Protein AF-A1AUD3-F1 (afdb_monomer_lite)

pLDDT: mean 81.58, std 10.62, range [49.75, 92.19]

Organism: Pelobacter propionicus (strain DSM 2379 / NBRC 103807 / OttBd1) (NCBI:txid338966)

InterPro domains:
  IPR009081 Phosphopantetheine binding ACP domain [PS50075] (1-77)
  IPR036736 ACP-like superfamily [G3DSA:1.10.1200.10] (1-77)
  IPR036736 ACP-like superfamily [SSF47336] (4-77)

Sequence (78 aa):
MDLIDEMKEILLKVGVEESVVKELSQYLPLAGHVLDSMAYTEFMVALEERYGIKLLDPEAAFIKSLSDIKKEILEKRS

Secondary structure (DSSP, 8-state):
--HHHHHHHHHHHTT--HHHHHH--TTS-SBTTTB-HHHHHHHHHHHHHHHT-----GGGTT--SHHHHHHHHHHHH-

Structure (mmCIF, N/CA/C/O backbone):
data_AF-A1AUD3-F1
#
_entry.id   AF-A1AUD3-F1
#
loop_
_atom_site.group_PDB
_atom_site.id
_atom_site.type_symbol
_atom_site.label_atom_id
_atom_site.label_alt_id
_atom_site.label_comp_id
_atom_site.label_asym_id
_atom_site.label_entity_id
_atom_site.label_seq_id
_atom_site.pdbx_PDB_ins_code
_atom_site.Cartn_x
_atom_site.Cartn_y
_atom_site.Cartn_z
_atom_site.occupancy
_atom_site.B_iso_or_equiv
_atom_site.auth_seq_id
_atom_site.auth_comp_id
_atom_site.auth_asym_id
_atom_si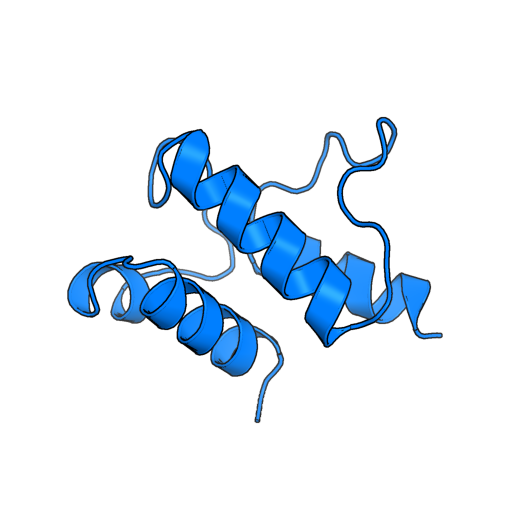te.auth_atom_id
_atom_site.pdbx_PDB_model_num
ATOM 1 N N . MET A 1 1 ? -2.712 -14.425 4.178 1.00 61.44 1 MET A N 1
ATOM 2 C CA . MET A 1 1 ? -1.996 -13.525 3.257 1.00 61.44 1 MET A CA 1
ATOM 3 C C . MET A 1 1 ? -1.432 -12.405 4.105 1.00 61.44 1 MET A C 1
ATOM 5 O O . MET A 1 1 ? -2.152 -11.978 5.003 1.00 61.44 1 MET A O 1
ATOM 9 N N . ASP A 1 2 ? -0.159 -12.028 3.951 1.00 86.56 2 ASP A N 1
ATOM 10 C CA . ASP A 1 2 ? 0.354 -10.857 4.675 1.00 86.56 2 ASP A CA 1
ATOM 11 C C . ASP A 1 2 ? -0.206 -9.577 4.042 1.00 86.56 2 ASP A C 1
ATOM 13 O O . ASP A 1 2 ? -0.485 -9.539 2.844 1.00 86.56 2 ASP A O 1
ATOM 17 N N . LEU A 1 3 ? -0.347 -8.514 4.835 1.00 88.31 3 LEU A N 1
ATOM 18 C CA . LEU A 1 3 ? -0.860 -7.234 4.345 1.00 88.31 3 LEU A CA 1
ATOM 19 C C . LEU A 1 3 ? 0.023 -6.675 3.215 1.00 88.31 3 LEU A C 1
ATOM 21 O O . LEU A 1 3 ? -0.480 -6.063 2.280 1.00 88.31 3 LEU A O 1
ATOM 25 N N . ILE A 1 4 ? 1.335 -6.929 3.278 1.00 90.38 4 ILE A N 1
ATOM 26 C CA . ILE A 1 4 ? 2.284 -6.541 2.231 1.00 90.38 4 ILE A CA 1
ATOM 27 C C . ILE A 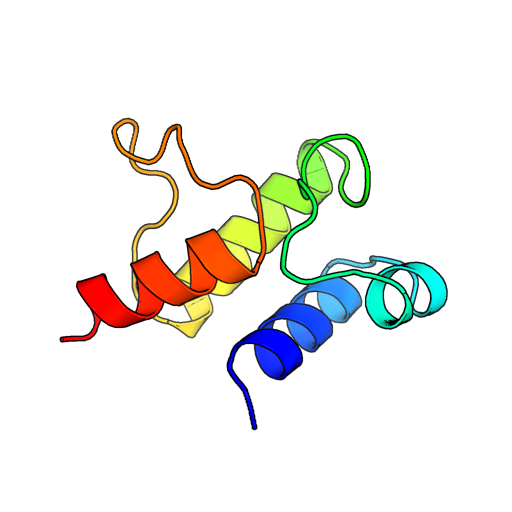1 4 ? 1.996 -7.287 0.925 1.00 90.38 4 ILE A C 1
ATOM 29 O O . ILE A 1 4 ? 2.031 -6.665 -0.133 1.00 90.38 4 ILE A O 1
ATOM 33 N N . ASP A 1 5 ? 1.662 -8.579 0.982 1.00 91.00 5 ASP A N 1
ATOM 34 C CA . ASP A 1 5 ? 1.298 -9.353 -0.211 1.00 91.00 5 ASP A CA 1
ATOM 35 C C . ASP A 1 5 ? 0.007 -8.807 -0.837 1.00 91.00 5 ASP A C 1
ATOM 37 O O . ASP A 1 5 ? -0.060 -8.602 -2.046 1.00 91.00 5 ASP A O 1
ATOM 41 N N . GLU A 1 6 ? -0.990 -8.471 -0.011 1.00 91.06 6 GLU A N 1
ATOM 42 C CA . GLU A 1 6 ? -2.228 -7.831 -0.476 1.00 91.06 6 GLU A CA 1
ATOM 43 C C . GLU A 1 6 ? -1.965 -6.483 -1.149 1.00 91.06 6 GLU A C 1
ATOM 45 O O . GLU A 1 6 ? -2.555 -6.170 -2.182 1.00 91.06 6 GLU A O 1
ATOM 50 N N . MET A 1 7 ? -1.068 -5.678 -0.584 1.00 91.56 7 MET A N 1
ATOM 51 C CA . MET A 1 7 ? -0.675 -4.400 -1.168 1.00 91.56 7 MET A CA 1
ATOM 52 C C . MET A 1 7 ? 0.071 -4.589 -2.491 1.00 91.56 7 MET A C 1
ATOM 54 O O . MET A 1 7 ? -0.194 -3.862 -3.445 1.00 91.56 7 MET A O 1
ATOM 58 N N . LYS A 1 8 ? 0.948 -5.595 -2.587 1.00 91.44 8 LYS A N 1
ATOM 59 C CA . LYS A 1 8 ? 1.622 -5.966 -3.838 1.00 91.44 8 LYS A CA 1
ATOM 60 C C . LYS A 1 8 ? 0.624 -6.369 -4.924 1.00 91.44 8 LYS A C 1
ATOM 62 O O . LYS A 1 8 ? 0.755 -5.920 -6.057 1.00 91.44 8 LYS A O 1
ATOM 67 N N . GLU A 1 9 ? -0.418 -7.127 -4.591 1.00 92.19 9 GLU A N 1
ATOM 68 C CA . GLU A 1 9 ? -1.492 -7.440 -5.545 1.00 92.19 9 GLU A CA 1
ATOM 69 C C . GLU A 1 9 ? -2.245 -6.196 -6.030 1.00 92.19 9 GLU A C 1
ATOM 71 O O . GLU A 1 9 ? -2.637 -6.124 -7.193 1.00 92.19 9 GLU A O 1
ATOM 76 N N . ILE A 1 10 ? -2.469 -5.214 -5.154 1.00 91.56 10 ILE A N 1
ATOM 77 C CA . ILE A 1 10 ? -3.128 -3.959 -5.539 1.00 91.56 10 ILE A CA 1
ATOM 78 C C . ILE A 1 10 ? -2.222 -3.153 -6.471 1.00 91.56 10 ILE A C 1
ATOM 80 O O . ILE A 1 10 ? -2.709 -2.652 -7.479 1.00 91.56 10 ILE A O 1
ATOM 84 N N . LEU A 1 11 ? -0.913 -3.093 -6.206 1.00 90.12 11 LEU A N 1
ATOM 85 C CA . LEU A 1 11 ? 0.050 -2.451 -7.110 1.00 90.12 11 LEU A CA 1
ATOM 86 C C . LEU A 1 11 ? -0.002 -3.066 -8.516 1.00 90.12 11 LEU A C 1
ATOM 88 O O . LEU A 1 11 ? -0.066 -2.333 -9.499 1.00 90.12 11 LEU A O 1
ATOM 92 N N . LEU A 1 12 ? -0.072 -4.397 -8.621 1.00 91.00 12 LEU A N 1
ATOM 93 C CA . LEU A 1 12 ? -0.239 -5.072 -9.916 1.00 91.00 12 LEU A CA 1
ATOM 94 C C . LEU A 1 12 ? -1.544 -4.665 -10.618 1.00 91.00 12 LEU A C 1
ATOM 96 O O . LEU A 1 12 ? -1.556 -4.462 -11.829 1.00 91.00 12 LEU A O 1
ATOM 100 N N . LYS A 1 13 ? -2.647 -4.517 -9.872 1.00 89.56 13 LYS A N 1
ATOM 101 C CA . LYS A 1 13 ? -3.953 -4.104 -10.425 1.00 89.56 13 LYS A CA 1
ATOM 102 C C . LYS A 1 13 ? -3.978 -2.654 -10.901 1.00 89.56 13 LYS A C 1
ATOM 104 O O . LYS A 1 13 ? -4.693 -2.357 -11.850 1.00 89.56 13 LYS A O 1
ATOM 109 N N . VAL A 1 14 ? -3.202 -1.783 -10.259 1.00 86.81 14 VAL A N 1
ATOM 110 C CA . VAL A 1 14 ? -3.023 -0.371 -10.641 1.00 86.81 14 VAL A CA 1
ATOM 111 C C . VAL A 1 14 ? -2.076 -0.230 -11.849 1.00 86.81 14 VAL A C 1
ATOM 113 O O . VAL A 1 14 ? -1.915 0.850 -12.401 1.00 86.81 14 VAL A O 1
ATOM 116 N N . GLY A 1 15 ? -1.488 -1.333 -12.326 1.00 85.19 15 GLY A N 1
ATOM 117 C CA . GLY A 1 15 ? -0.666 -1.352 -13.538 1.00 85.19 15 GLY A CA 1
ATOM 118 C C . GLY A 1 15 ? 0.833 -1.217 -13.285 1.00 85.19 15 GLY A C 1
ATOM 119 O O . GLY A 1 15 ? 1.586 -0.984 -14.228 1.00 85.19 15 GLY A O 1
ATOM 120 N N . VAL A 1 16 ? 1.289 -1.388 -12.039 1.00 86.31 16 VAL A N 1
ATOM 121 C CA . VAL A 1 16 ? 2.722 -1.475 -11.732 1.00 86.31 16 VAL A CA 1
ATOM 122 C C . VAL A 1 16 ? 3.282 -2.785 -12.276 1.00 86.31 16 VAL A C 1
ATOM 124 O O . VAL A 1 16 ? 2.693 -3.851 -12.083 1.00 86.31 16 VAL A O 1
ATOM 127 N N . GLU A 1 17 ? 4.442 -2.716 -12.928 1.00 87.38 17 GLU A N 1
ATOM 128 C CA . GLU A 1 17 ? 5.096 -3.896 -13.491 1.00 87.38 17 GLU A CA 1
ATOM 129 C C . GLU A 1 17 ? 5.406 -4.961 -12.428 1.00 87.38 17 GLU A C 1
ATOM 131 O O . GLU A 1 17 ? 5.874 -4.672 -11.324 1.00 87.38 17 GLU A O 1
ATOM 136 N N . GLU A 1 18 ? 5.203 -6.230 -12.785 1.00 88.19 18 GLU A N 1
ATOM 137 C CA . GLU A 1 18 ? 5.401 -7.355 -11.866 1.00 88.19 18 GLU A CA 1
ATOM 138 C C . GLU A 1 18 ? 6.849 -7.480 -11.372 1.00 88.19 18 GLU A C 1
ATOM 140 O O . GLU A 1 18 ? 7.080 -7.820 -10.211 1.00 88.19 18 GLU A O 1
ATOM 145 N N . SER A 1 19 ? 7.822 -7.171 -12.232 1.00 86.94 19 SER A N 1
ATOM 146 C CA . SER A 1 19 ? 9.248 -7.073 -11.889 1.00 86.94 19 SER A CA 1
ATOM 147 C C . SER A 1 19 ? 9.474 -6.090 -10.739 1.00 86.94 19 SER A C 1
ATOM 149 O O . SER A 1 19 ? 10.080 -6.444 -9.727 1.00 86.94 19 SER A O 1
ATOM 151 N N . VAL A 1 20 ? 8.900 -4.891 -10.853 1.00 84.69 20 VAL A N 1
ATOM 152 C CA . 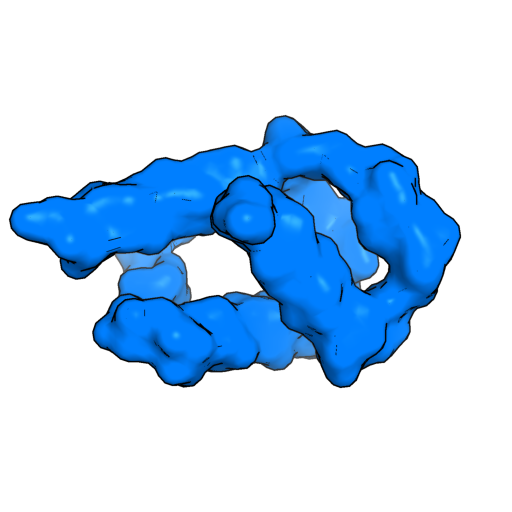VAL A 1 20 ? 8.996 -3.825 -9.852 1.00 84.69 20 VAL A CA 1
ATOM 153 C C . VAL A 1 20 ? 8.325 -4.250 -8.545 1.00 84.69 20 VAL A C 1
ATOM 155 O O . VAL A 1 20 ? 8.915 -4.114 -7.476 1.00 84.69 20 VAL A O 1
ATOM 158 N N . VAL A 1 21 ? 7.122 -4.829 -8.602 1.00 87.69 21 VAL A N 1
ATOM 159 C CA . VAL A 1 21 ? 6.395 -5.290 -7.403 1.00 87.69 21 VAL A CA 1
ATOM 160 C C . VAL A 1 21 ? 7.131 -6.428 -6.679 1.00 87.69 21 VAL A C 1
ATOM 162 O O . VAL A 1 21 ? 7.142 -6.484 -5.441 1.00 87.69 21 VAL A O 1
ATOM 165 N N . LYS A 1 22 ? 7.770 -7.341 -7.419 1.00 86.19 22 LYS A N 1
ATOM 166 C CA . LYS A 1 22 ? 8.554 -8.442 -6.835 1.00 86.19 22 LYS A CA 1
ATOM 167 C C . LYS A 1 22 ? 9.771 -7.928 -6.079 1.00 86.19 22 LYS A C 1
ATOM 169 O O . LYS A 1 22 ? 9.984 -8.345 -4.941 1.00 86.19 22 LYS A O 1
ATOM 174 N N . GLU A 1 23 ? 10.511 -7.000 -6.673 1.00 85.62 23 GLU A N 1
ATOM 175 C CA . GLU A 1 23 ? 11.723 -6.421 -6.081 1.00 85.62 23 GLU A CA 1
ATOM 176 C C . GLU A 1 23 ? 11.430 -5.337 -5.035 1.00 85.62 23 GLU A C 1
ATOM 178 O O . GLU A 1 23 ? 12.314 -4.951 -4.268 1.00 85.62 23 GLU A O 1
ATOM 183 N N . LEU A 1 24 ? 10.178 -4.879 -4.948 1.00 84.81 24 LEU A N 1
ATOM 184 C CA . LEU A 1 24 ? 9.760 -3.872 -3.988 1.00 84.81 24 LEU A CA 1
ATOM 185 C C . LEU A 1 24 ? 10.000 -4.326 -2.544 1.00 84.81 24 LEU A C 1
ATOM 187 O O . LEU A 1 24 ? 9.328 -5.227 -2.021 1.00 84.81 24 LEU A O 1
ATOM 191 N N . SER A 1 25 ? 10.935 -3.640 -1.889 1.00 85.69 25 SER A N 1
ATOM 192 C CA . SER A 1 25 ? 11.149 -3.722 -0.448 1.00 85.69 25 SER A CA 1
ATOM 193 C C . SER A 1 25 ? 10.078 -2.925 0.292 1.00 85.69 25 SER A C 1
ATOM 195 O O . SER A 1 25 ? 9.789 -1.778 -0.047 1.00 85.69 25 SER A O 1
ATOM 197 N N . GLN A 1 26 ? 9.529 -3.516 1.353 1.00 86.38 26 GLN A N 1
ATOM 198 C CA . GLN A 1 26 ? 8.479 -2.900 2.169 1.00 86.38 26 GLN A CA 1
ATOM 199 C C . GLN A 1 26 ? 8.909 -1.606 2.877 1.00 86.38 26 GLN A C 1
ATOM 201 O O . GLN A 1 26 ? 8.044 -0.825 3.256 1.00 86.38 26 GLN A O 1
ATOM 206 N N . TYR A 1 27 ? 10.219 -1.379 3.024 1.00 86.62 27 TYR A N 1
ATOM 207 C CA . TYR A 1 27 ? 10.800 -0.222 3.713 1.00 86.62 27 TYR A CA 1
ATOM 208 C C . TYR A 1 27 ? 11.205 0.914 2.765 1.00 86.62 27 TYR A C 1
ATOM 210 O O . TYR A 1 27 ? 11.662 1.960 3.224 1.00 86.62 27 TYR A O 1
ATOM 218 N N . LEU A 1 28 ? 11.099 0.710 1.447 1.00 82.00 28 LEU A N 1
ATOM 219 C CA . LEU A 1 28 ? 11.471 1.735 0.476 1.00 82.00 28 LEU A CA 1
ATOM 220 C C . LEU A 1 28 ? 10.343 2.754 0.281 1.00 82.00 28 LEU A C 1
ATOM 222 O O . LEU A 1 28 ? 9.168 2.374 0.311 1.00 82.00 28 LEU A O 1
ATOM 226 N N . PRO A 1 29 ? 10.685 4.034 0.038 1.00 81.88 29 PRO A N 1
ATOM 227 C CA . PRO A 1 29 ? 9.707 5.026 -0.372 1.00 81.88 29 PRO A CA 1
ATOM 228 C C . PRO A 1 29 ? 9.024 4.628 -1.688 1.00 81.88 29 PRO A C 1
ATOM 230 O O . PRO A 1 29 ? 9.699 4.292 -2.657 1.00 81.88 29 PRO A O 1
ATOM 233 N N . LEU A 1 30 ? 7.695 4.688 -1.737 1.00 80.25 30 LEU A N 1
ATOM 234 C CA . LEU A 1 30 ? 6.891 4.367 -2.918 1.00 80.25 30 LEU A CA 1
ATOM 235 C C . LEU A 1 30 ? 6.914 5.507 -3.942 1.00 80.25 30 LEU A C 1
ATOM 237 O O . LEU A 1 30 ? 7.083 5.272 -5.142 1.00 80.25 30 LEU A O 1
ATOM 241 N N . ALA A 1 31 ? 6.775 6.743 -3.457 1.00 70.56 31 ALA A N 1
ATOM 242 C CA . ALA A 1 31 ? 6.778 7.940 -4.287 1.00 70.56 31 ALA A CA 1
ATOM 243 C C . ALA A 1 31 ? 8.161 8.163 -4.920 1.00 70.56 31 ALA A C 1
ATOM 245 O O . ALA A 1 31 ? 9.173 8.231 -4.221 1.00 70.56 31 ALA A O 1
ATOM 246 N N . GLY A 1 32 ? 8.200 8.281 -6.250 1.00 65.88 32 GLY A N 1
ATOM 247 C CA . GLY A 1 32 ? 9.415 8.598 -7.009 1.00 65.88 32 GLY A CA 1
ATOM 248 C C . GLY A 1 32 ? 10.348 7.415 -7.300 1.00 65.88 32 GLY A C 1
ATOM 249 O O . GLY A 1 32 ? 11.230 7.557 -8.141 1.00 65.88 32 GLY A O 1
ATOM 250 N N . HIS A 1 33 ? 10.147 6.256 -6.665 1.00 64.88 33 HIS A N 1
ATOM 251 C CA . HIS A 1 33 ? 10.899 5.027 -6.965 1.00 64.88 33 HIS A CA 1
ATOM 252 C C . HIS A 1 33 ? 10.067 3.965 -7.685 1.00 64.88 33 HIS A C 1
ATOM 254 O O . HIS A 1 33 ? 10.602 3.232 -8.509 1.00 64.88 33 HIS A O 1
ATOM 260 N N . VAL A 1 34 ? 8.782 3.858 -7.344 1.00 66.81 34 VAL A N 1
ATOM 261 C CA . VAL A 1 34 ? 7.923 2.730 -7.743 1.00 66.81 34 VAL A CA 1
ATOM 262 C C . VAL A 1 34 ? 6.674 3.230 -8.444 1.00 66.81 34 VAL A C 1
ATOM 264 O O . VAL A 1 34 ? 6.237 2.650 -9.431 1.00 66.81 34 VAL A O 1
ATOM 267 N N . LEU A 1 35 ? 6.105 4.311 -7.916 1.00 74.94 35 LEU A N 1
ATOM 268 C CA . LEU A 1 35 ? 4.870 4.903 -8.393 1.00 74.94 35 LEU A CA 1
ATOM 269 C C . LEU A 1 35 ? 5.143 6.329 -8.852 1.00 74.94 35 LEU A C 1
ATOM 271 O O . LEU A 1 35 ? 5.783 7.117 -8.141 1.00 74.94 35 LEU A O 1
ATOM 275 N N . ASP A 1 36 ? 4.618 6.662 -10.027 1.00 77.12 36 ASP A N 1
ATOM 276 C CA . ASP A 1 36 ? 4.398 8.054 -10.383 1.00 77.12 36 ASP A CA 1
ATOM 277 C C . ASP A 1 36 ? 3.254 8.643 -9.532 1.00 77.12 36 ASP A C 1
ATOM 279 O O . ASP A 1 36 ? 2.571 7.945 -8.777 1.00 77.12 36 ASP A O 1
ATOM 283 N N . SER A 1 37 ? 3.055 9.959 -9.604 1.00 72.75 37 SER A N 1
ATOM 284 C CA . SER A 1 37 ? 2.045 10.648 -8.790 1.00 72.75 37 SER A CA 1
ATOM 285 C C . SER A 1 37 ? 0.614 10.153 -9.040 1.00 72.75 37 SER A C 1
ATOM 287 O O . SER A 1 37 ? -0.222 10.225 -8.137 1.00 72.75 37 SER A O 1
ATOM 289 N N . MET A 1 38 ? 0.321 9.661 -10.248 1.00 78.62 38 MET A N 1
ATOM 290 C CA . MET A 1 38 ? -1.012 9.182 -10.612 1.00 78.62 38 MET A CA 1
ATOM 291 C C . 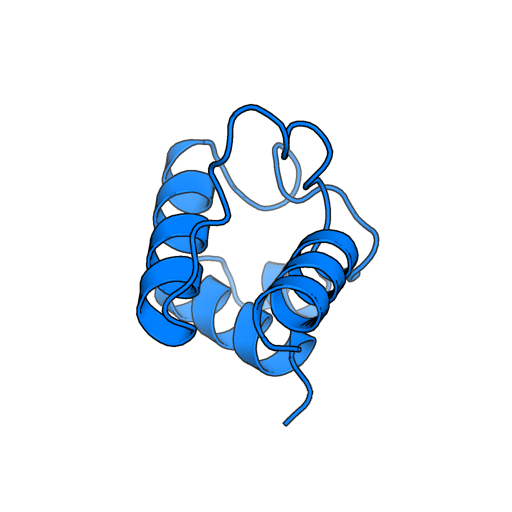MET A 1 38 ? -1.245 7.779 -10.048 1.00 78.62 38 MET A C 1
ATOM 293 O O . MET A 1 38 ? -2.194 7.580 -9.292 1.00 78.62 38 MET A O 1
ATOM 297 N N . ALA A 1 39 ? -0.319 6.855 -10.298 1.00 81.81 39 ALA A N 1
ATOM 298 C CA . ALA A 1 39 ? -0.360 5.493 -9.784 1.00 81.81 39 ALA A CA 1
ATOM 299 C C . ALA A 1 39 ? -0.292 5.455 -8.247 1.00 81.81 39 ALA A C 1
ATOM 301 O O . ALA A 1 39 ? -0.939 4.620 -7.621 1.00 81.81 39 ALA A O 1
ATOM 302 N N . TYR A 1 40 ? 0.426 6.391 -7.611 1.00 82.81 40 TYR A N 1
ATOM 303 C CA . TYR A 1 40 ? 0.410 6.543 -6.152 1.00 82.81 40 TYR A CA 1
ATOM 304 C C . TYR A 1 40 ? -0.988 6.894 -5.636 1.00 82.81 40 TYR A C 1
ATOM 306 O O . TYR A 1 40 ? -1.454 6.307 -4.663 1.00 82.81 40 TYR A O 1
ATOM 314 N N . THR A 1 41 ? -1.679 7.818 -6.304 1.00 82.88 41 THR A N 1
ATOM 315 C CA . THR A 1 4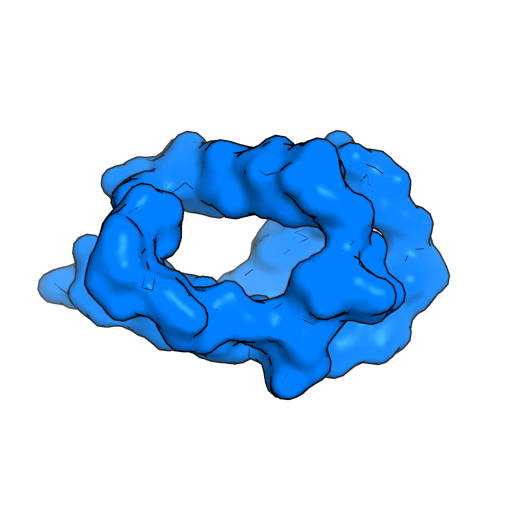1 ? -3.036 8.224 -5.917 1.00 82.88 41 THR A CA 1
ATOM 316 C C . THR A 1 41 ? -4.022 7.071 -6.092 1.00 82.88 41 THR A C 1
ATOM 318 O O . THR A 1 41 ? -4.770 6.767 -5.166 1.00 82.88 41 THR A O 1
ATOM 321 N N . GLU A 1 42 ? -3.986 6.385 -7.235 1.00 86.75 42 GLU A N 1
ATOM 322 C CA . GLU A 1 42 ? -4.842 5.221 -7.502 1.00 86.75 42 GLU A CA 1
ATOM 323 C C . GLU A 1 42 ? -4.591 4.080 -6.509 1.00 86.75 42 GLU A C 1
ATOM 325 O O . GLU A 1 42 ? -5.535 3.472 -6.004 1.00 86.75 42 GLU A O 1
ATOM 330 N N . PHE A 1 43 ? -3.327 3.834 -6.161 1.00 88.62 43 PHE A N 1
ATOM 331 C CA . PHE A 1 43 ? -2.956 2.855 -5.146 1.00 88.62 43 PHE A CA 1
ATOM 332 C C . PHE A 1 43 ? -3.531 3.197 -3.769 1.00 88.62 43 PHE A C 1
ATOM 334 O O . PHE A 1 43 ? -4.114 2.330 -3.116 1.00 88.62 43 PHE A O 1
ATOM 341 N N . MET A 1 44 ? -3.409 4.453 -3.334 1.00 86.94 44 MET A N 1
ATOM 342 C CA . MET A 1 44 ? -3.951 4.895 -2.048 1.00 86.94 44 MET A CA 1
ATOM 343 C C . MET A 1 44 ? -5.476 4.769 -2.014 1.00 86.94 44 MET A C 1
ATOM 345 O O . MET A 1 44 ? -6.008 4.213 -1.058 1.00 86.94 44 MET A O 1
ATOM 349 N N . VAL A 1 45 ? -6.174 5.183 -3.076 1.00 87.38 45 VAL A N 1
ATOM 350 C CA . VAL A 1 45 ? -7.636 5.030 -3.187 1.00 87.38 45 VAL A CA 1
ATOM 351 C C . VAL A 1 45 ? -8.045 3.557 -3.113 1.00 87.38 45 VAL A C 1
ATOM 353 O O . VAL A 1 45 ? -8.930 3.205 -2.338 1.00 87.38 45 VAL A O 1
ATOM 356 N N . ALA A 1 46 ? -7.362 2.669 -3.839 1.00 90.50 46 ALA A N 1
ATOM 357 C CA . ALA A 1 46 ? -7.666 1.239 -3.815 1.00 90.50 46 ALA A CA 1
ATOM 358 C C . ALA A 1 46 ? -7.464 0.605 -2.423 1.00 90.50 46 ALA A C 1
ATOM 360 O O . ALA A 1 46 ? -8.186 -0.321 -2.042 1.00 90.50 46 ALA A O 1
ATOM 361 N N . LEU A 1 47 ? -6.496 1.095 -1.641 1.00 89.25 47 LEU A N 1
ATOM 362 C CA . LEU A 1 47 ? -6.304 0.678 -0.251 1.00 89.25 47 LEU A CA 1
ATOM 363 C C . LEU A 1 47 ? -7.425 1.189 0.658 1.00 89.25 47 LEU A C 1
ATOM 365 O O . LEU A 1 47 ? -7.951 0.420 1.464 1.00 89.25 47 LEU A O 1
ATOM 369 N N . GLU A 1 48 ? -7.799 2.461 0.526 1.00 89.06 48 GLU A N 1
ATOM 370 C CA . GLU A 1 48 ? -8.900 3.065 1.282 1.00 89.06 48 GLU A CA 1
ATOM 371 C C . GLU A 1 48 ? -10.220 2.322 1.032 1.00 89.06 48 GLU A C 1
ATOM 373 O O . GLU A 1 48 ? -10.908 1.955 1.985 1.00 89.06 48 GLU A O 1
ATOM 378 N N . GLU A 1 49 ? -10.532 2.002 -0.227 1.00 89.31 49 GLU A N 1
ATOM 379 C CA . GLU A 1 49 ? -11.716 1.220 -0.603 1.00 89.31 49 GLU A CA 1
ATOM 380 C C . GLU A 1 49 ? -11.676 -0.210 -0.049 1.00 89.31 49 GLU A C 1
ATOM 382 O O . GLU A 1 49 ? -12.680 -0.704 0.469 1.00 89.31 49 GLU A O 1
ATOM 387 N N . ARG A 1 50 ? -10.518 -0.886 -0.123 1.00 89.19 50 ARG A N 1
ATOM 388 C CA . ARG A 1 50 ? -10.379 -2.277 0.344 1.00 89.19 50 ARG A CA 1
ATOM 389 C C . ARG A 1 50 ? -10.506 -2.401 1.859 1.00 89.19 50 ARG A C 1
ATOM 391 O O . ARG A 1 50 ? -11.074 -3.380 2.341 1.00 89.19 50 ARG A O 1
ATOM 398 N N . TYR A 1 51 ? -9.942 -1.454 2.604 1.00 87.00 51 TYR A N 1
ATOM 399 C CA . TYR A 1 51 ? -9.871 -1.527 4.064 1.00 87.00 51 TYR A CA 1
ATOM 400 C C . TYR A 1 51 ? -10.892 -0.636 4.780 1.00 87.00 51 TYR A C 1
ATOM 402 O O . TYR A 1 51 ? -11.023 -0.747 5.997 1.00 87.00 51 TYR A O 1
ATOM 410 N N . GLY A 1 52 ? -11.631 0.210 4.057 1.00 86.19 52 GLY A N 1
ATOM 411 C CA . GLY A 1 52 ? -12.636 1.110 4.626 1.00 86.19 52 GLY A CA 1
ATOM 412 C C . GLY A 1 52 ? -12.043 2.197 5.526 1.00 86.19 52 GLY A C 1
ATOM 413 O O . GLY A 1 52 ? -12.699 2.634 6.471 1.00 86.19 52 GLY A O 1
ATOM 414 N N . ILE A 1 53 ? -10.800 2.609 5.270 1.00 84.81 53 ILE A N 1
ATOM 415 C CA . ILE A 1 53 ? -10.074 3.619 6.055 1.00 84.81 53 ILE A CA 1
ATOM 416 C C . ILE A 1 53 ? -9.724 4.826 5.185 1.00 84.81 53 ILE A C 1
ATOM 418 O O . ILE A 1 53 ? -9.738 4.728 3.966 1.00 84.81 53 ILE A O 1
ATOM 422 N N . LYS A 1 54 ? -9.349 5.946 5.812 1.00 82.88 54 LYS A N 1
ATOM 423 C CA . LYS A 1 54 ? -8.682 7.064 5.130 1.00 82.88 54 LYS A CA 1
ATOM 424 C C . LYS A 1 54 ? -7.196 7.083 5.472 1.00 82.88 54 LYS A C 1
ATOM 426 O O . LYS A 1 54 ? -6.843 7.155 6.651 1.00 82.88 54 LYS A O 1
ATOM 431 N N . LEU A 1 55 ? -6.359 7.010 4.444 1.00 78.19 55 LEU A N 1
ATOM 432 C CA . LEU A 1 55 ? -4.900 7.079 4.488 1.00 78.19 55 LEU A CA 1
ATOM 433 C C . LEU A 1 55 ? -4.382 8.455 4.044 1.00 78.19 55 LEU A C 1
ATOM 435 O O . LEU A 1 55 ? -3.342 8.885 4.531 1.00 78.19 55 LEU A O 1
ATOM 439 N N . LEU A 1 56 ? -5.099 9.168 3.167 1.00 67.31 56 LEU A N 1
ATOM 440 C CA . LEU A 1 56 ? -4.754 10.526 2.713 1.00 67.31 56 LEU A CA 1
ATOM 441 C C . LEU A 1 56 ? -5.172 11.606 3.727 1.00 67.31 56 LEU A C 1
ATOM 443 O O . LEU A 1 56 ? -5.829 12.591 3.384 1.00 67.31 56 LEU A O 1
ATOM 447 N N . ASP A 1 57 ? -4.819 11.418 4.995 1.00 61.00 57 ASP A N 1
ATOM 448 C CA . ASP A 1 57 ? -5.003 12.457 6.006 1.00 61.00 57 ASP A CA 1
ATOM 449 C C . ASP A 1 57 ? -3.838 13.463 5.914 1.00 61.00 57 ASP A C 1
ATOM 451 O O . ASP A 1 57 ? -2.690 13.036 5.790 1.00 61.00 57 ASP A O 1
ATOM 455 N N . PRO A 1 58 ? -4.055 14.789 5.956 1.00 49.75 58 PRO A N 1
ATOM 456 C CA . PRO A 1 58 ? -2.964 15.767 6.015 1.00 49.75 58 PRO A CA 1
ATOM 457 C C . PRO A 1 58 ? -1.981 15.552 7.183 1.00 49.75 58 PRO A C 1
ATOM 459 O O . PRO A 1 58 ? -0.830 15.978 7.080 1.00 49.75 58 PRO A O 1
ATOM 462 N N . GLU A 1 59 ? -2.378 14.859 8.258 1.00 50.31 59 GLU A N 1
ATOM 463 C CA . GLU A 1 59 ? -1.447 14.426 9.316 1.00 50.31 59 GLU A CA 1
ATOM 464 C C . GLU A 1 59 ? -0.579 13.217 8.913 1.00 50.31 59 GLU A C 1
ATOM 466 O O . GLU A 1 59 ? 0.522 13.034 9.434 1.00 50.31 59 GLU A O 1
ATOM 471 N N . ALA A 1 60 ? -1.007 12.435 7.918 1.00 55.62 60 ALA A N 1
ATOM 472 C CA . ALA A 1 60 ? -0.323 11.253 7.395 1.00 55.62 60 ALA A CA 1
ATOM 473 C C . ALA A 1 60 ? 0.839 11.588 6.436 1.00 55.62 60 ALA A C 1
ATOM 475 O O . ALA A 1 60 ? 1.257 10.755 5.629 1.00 55.62 60 ALA A O 1
ATOM 476 N N . ALA A 1 61 ? 1.428 12.784 6.562 1.00 54.97 61 ALA A N 1
ATOM 477 C CA . ALA A 1 61 ? 2.594 13.270 5.809 1.00 54.97 61 ALA A CA 1
ATOM 478 C C . ALA A 1 61 ? 3.846 12.359 5.897 1.00 54.97 61 ALA A C 1
ATOM 480 O O . ALA A 1 61 ? 4.873 12.623 5.264 1.00 54.97 61 ALA A O 1
ATOM 481 N N . PHE A 1 62 ? 3.773 11.282 6.680 1.00 59.81 62 PHE A N 1
ATOM 482 C CA . PHE A 1 62 ? 4.830 10.307 6.910 1.00 59.81 62 PHE A CA 1
ATOM 483 C C . PHE A 1 62 ? 4.657 8.990 6.154 1.00 59.81 62 PHE A C 1
ATOM 485 O O . PHE A 1 62 ? 5.595 8.194 6.171 1.00 59.81 62 PHE A O 1
ATOM 492 N N . ILE A 1 63 ? 3.533 8.754 5.467 1.00 64.38 63 ILE A N 1
ATOM 493 C CA . ILE A 1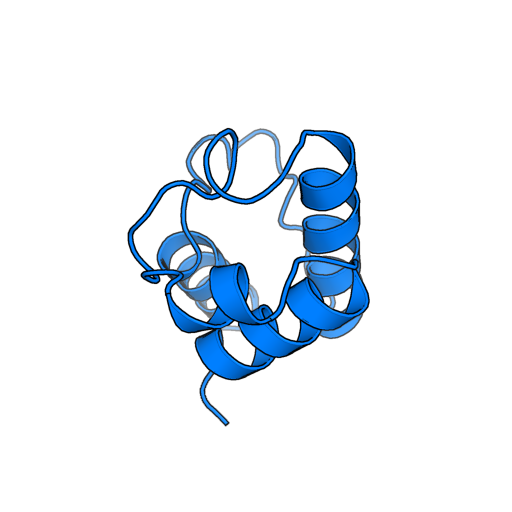 63 ? 3.351 7.522 4.695 1.00 64.38 63 ILE A CA 1
ATOM 494 C C . ILE A 1 63 ? 4.300 7.544 3.495 1.00 64.38 63 ILE A C 1
ATOM 496 O O . ILE A 1 63 ? 4.068 8.239 2.506 1.00 64.38 63 ILE A O 1
ATOM 500 N N . LYS A 1 64 ? 5.400 6.795 3.601 1.00 77.81 64 LYS A N 1
ATOM 501 C CA . LYS A 1 64 ? 6.422 6.712 2.554 1.00 77.81 64 LYS A CA 1
ATOM 502 C C . LYS A 1 64 ? 6.538 5.301 2.011 1.00 77.81 64 LYS A C 1
ATOM 504 O O . LYS A 1 64 ? 6.750 5.159 0.815 1.00 77.81 64 LYS A O 1
ATOM 509 N N . SER A 1 65 ? 6.376 4.281 2.846 1.00 87.88 65 SER A N 1
ATOM 510 C CA . SER A 1 65 ? 6.648 2.884 2.503 1.00 87.88 65 SER A CA 1
ATOM 511 C C . SER A 1 65 ? 5.439 1.964 2.700 1.00 87.88 65 SER A C 1
ATOM 513 O O . SER A 1 65 ? 4.453 2.335 3.341 1.00 87.88 65 SER A O 1
ATOM 515 N N . LEU A 1 66 ? 5.513 0.728 2.184 1.00 89.44 66 LEU A N 1
ATOM 516 C CA . LEU A 1 66 ? 4.456 -0.263 2.422 1.00 89.44 66 LEU A CA 1
ATOM 517 C C . LEU A 1 66 ? 4.316 -0.593 3.915 1.00 89.44 66 LEU A C 1
ATOM 519 O O . LEU A 1 66 ? 3.210 -0.835 4.393 1.00 89.44 66 LEU A O 1
ATOM 523 N N . SER A 1 67 ? 5.426 -0.591 4.657 1.00 89.25 67 SER A N 1
ATOM 524 C CA . SER A 1 67 ? 5.415 -0.815 6.102 1.00 89.25 67 SER A CA 1
ATOM 525 C C . SER A 1 67 ? 4.690 0.299 6.862 1.00 89.25 67 SER A C 1
ATOM 527 O O . SER A 1 67 ? 3.965 -0.008 7.808 1.00 89.25 67 SER A O 1
ATOM 529 N N . ASP A 1 68 ? 4.828 1.560 6.440 1.00 87.31 68 ASP A N 1
ATOM 530 C CA . ASP A 1 68 ? 4.113 2.685 7.064 1.00 87.31 68 ASP A CA 1
ATOM 531 C C . ASP A 1 68 ? 2.604 2.551 6.847 1.00 87.31 68 ASP A C 1
ATOM 533 O O . ASP A 1 68 ? 1.826 2.626 7.794 1.00 87.31 68 ASP A O 1
ATOM 537 N N . ILE A 1 69 ? 2.192 2.249 5.612 1.00 87.94 69 ILE A N 1
ATOM 538 C CA . ILE A 1 69 ? 0.781 2.005 5.290 1.00 87.94 69 ILE A CA 1
ATOM 539 C C . ILE A 1 69 ? 0.239 0.821 6.097 1.00 87.94 69 ILE A C 1
ATOM 541 O O . ILE A 1 69 ? -0.866 0.885 6.633 1.00 87.94 69 ILE A O 1
ATOM 545 N N . LYS A 1 70 ? 1.016 -0.264 6.220 1.00 89.62 70 LYS A N 1
ATOM 546 C CA . LYS A 1 70 ? 0.639 -1.421 7.039 1.00 89.62 70 LYS A CA 1
ATOM 547 C C . LYS A 1 70 ? 0.411 -1.026 8.495 1.00 89.62 70 LYS A C 1
ATOM 549 O O . LYS A 1 70 ? -0.564 -1.482 9.085 1.00 89.62 70 LYS A O 1
ATOM 554 N N . LYS A 1 71 ? 1.275 -0.183 9.068 1.00 88.00 71 LYS A N 1
ATOM 555 C CA . LYS A 1 71 ? 1.118 0.324 10.436 1.00 88.00 71 LYS A CA 1
ATOM 556 C C . LYS A 1 71 ? -0.181 1.122 10.582 1.00 88.00 71 LYS A C 1
ATOM 558 O O . LYS A 1 71 ? -0.973 0.805 11.462 1.00 88.00 71 LYS A O 1
ATOM 563 N N . GLU A 1 72 ? -0.443 2.050 9.666 1.00 86.69 72 GLU A N 1
ATOM 564 C CA . GLU A 1 72 ? -1.661 2.873 9.675 1.00 86.69 72 GLU A CA 1
ATOM 565 C C . GLU A 1 72 ? -2.943 2.047 9.529 1.00 86.69 72 GLU A C 1
ATOM 567 O O . GLU A 1 72 ? -3.924 2.274 10.239 1.00 86.69 72 GLU A O 1
ATOM 572 N N . ILE A 1 73 ? -2.939 1.035 8.653 1.00 87.06 73 ILE A N 1
ATOM 573 C CA . ILE A 1 73 ? -4.069 0.107 8.513 1.00 87.06 73 ILE A CA 1
ATOM 574 C C . ILE A 1 73 ? -4.325 -0.631 9.831 1.00 87.06 73 ILE A C 1
ATOM 576 O O . ILE A 1 73 ? -5.479 -0.808 10.214 1.00 87.06 73 ILE A O 1
ATOM 580 N N . LEU A 1 74 ? -3.276 -1.072 10.527 1.00 87.25 74 LEU A N 1
ATOM 581 C CA . LEU A 1 74 ? -3.419 -1.770 11.806 1.00 87.25 74 LEU A CA 1
ATOM 582 C C . LEU A 1 74 ? -3.902 -0.837 12.927 1.00 87.25 74 LEU A C 1
ATOM 584 O O . LEU A 1 74 ? -4.746 -1.244 13.723 1.00 87.25 74 LEU A O 1
ATOM 588 N N . GLU A 1 75 ? -3.413 0.405 12.970 1.00 85.44 75 GLU A N 1
ATOM 589 C CA . GLU A 1 75 ? -3.819 1.405 13.966 1.00 85.44 75 GLU A CA 1
ATOM 590 C C . GLU A 1 75 ? -5.280 1.829 13.789 1.00 85.44 75 GLU A C 1
ATOM 592 O O . GLU A 1 75 ? -6.011 1.906 14.770 1.00 85.44 75 GLU A O 1
ATOM 597 N N . LYS A 1 76 ? -5.745 2.032 12.550 1.00 82.31 76 LYS A N 1
ATOM 598 C CA . LYS A 1 76 ? -7.134 2.443 12.265 1.00 82.31 76 LYS A CA 1
ATOM 599 C C . LYS A 1 76 ? -8.155 1.302 12.345 1.00 82.31 76 LYS A C 1
ATOM 601 O O . LYS A 1 76 ? -9.354 1.570 12.371 1.00 82.31 76 LYS A O 1
ATOM 606 N N . ARG A 1 77 ? -7.705 0.041 12.333 1.00 75.75 77 ARG A N 1
ATOM 607 C CA . ARG A 1 77 ? -8.563 -1.155 12.459 1.00 75.75 77 ARG A CA 1
ATOM 608 C C . ARG A 1 77 ? -8.635 -1.727 13.881 1.00 75.75 77 ARG A C 1
ATOM 610 O O . ARG A 1 77 ? -9.383 -2.687 14.072 1.00 75.75 77 ARG A O 1
ATOM 617 N N . SER A 1 78 ? -7.849 -1.199 14.822 1.00 64.25 78 SER A N 1
ATOM 618 C CA . SER A 1 78 ? -7.885 -1.572 16.247 1.00 64.25 78 SER A CA 1
ATOM 619 C C . SER A 1 78 ? -8.969 -0.801 16.994 1.00 64.25 78 SER A C 1
ATOM 621 O O . SER A 1 78 ? -9.568 -1.403 17.911 1.00 64.25 78 SER A O 1
#

Foldseek 3Di:
DDLLVVLLVLLVVLPFDNVLSVPADQPAFCDPRGDDPVSVVSSQVVVCVVLVHHCPDPVNPPPGGNVSVVVVSVVVVD

Radius of gyration: 11.49 Å; chains: 1; bounding box: 24×29×30 Å